Protein AF-A0A7V5H275-F1 (afdb_monomer_lite)

InterPro domains:
  IPR001204 Phosphate transporter [PF01384] (23-90)
  IPR001204 Phosphate transporter [PTHR11101] (33-90)

Radius of gyration: 20.02 Å; chains: 1; bounding box: 43×30×50 Å

pLDDT: mean 93.47, std 4.36, range [66.38, 97.38]

Sequence (97 aa):
IVVLAESMVLFLFASKTLESFLLTLGLPTIPLVPISSSQAIIGAVLGIGLAKGAKGIHYHIVAKIVLGWIFTPVLSGVLSFFALFFMQNVFELQVYF

Secondary structure (DSSP, 8-state):
-HHHHHHHHHHHHH-HHHHHHHHHTTPPPPPP----HHHHHHHHHHHHHHHTTSTT--HHHHHHHHHHHHHHHHHHHHHHHHHHHHHHHHH------

Foldseek 3Di:
DLVVQLVVVCCQQAPPPQQVVCVVVVHDHRHRDDDDSVVSSVVSVCVVCVVVVVPPDPVVVVVVVVVCVVVVVVVVVVVVVVVLVCCCPPVVDDDDD

Organism: Caldithrix abyssi (NCBI:txid187145)

Structure (mmCIF, N/CA/C/O backbone):
data_AF-A0A7V5H275-F1
#
_entry.id   AF-A0A7V5H275-F1
#
loop_
_atom_site.group_PDB
_atom_site.id
_atom_site.type_symbol
_atom_site.label_atom_id
_atom_site.label_alt_id
_atom_site.label_comp_id
_atom_site.label_asym_id
_atom_site.label_entity_id
_atom_site.label_seq_id
_atom_site.pdbx_PDB_ins_code
_atom_site.Cartn_x
_atom_site.Cartn_y
_atom_site.Cartn_z
_atom_site.occupancy
_atom_site.B_iso_or_equiv
_atom_site.auth_seq_id
_atom_site.auth_comp_id
_atom_site.auth_asym_id
_atom_site.auth_atom_id
_atom_site.pdbx_PDB_model_num
ATOM 1 N N . ILE A 1 1 ? -5.833 7.723 18.954 1.00 86.88 1 ILE A N 1
ATOM 2 C CA . ILE A 1 1 ? -6.443 6.431 18.541 1.00 86.88 1 ILE A CA 1
ATOM 3 C C . ILE A 1 1 ? -6.023 6.060 17.121 1.00 86.88 1 ILE A C 1
ATOM 5 O O . ILE A 1 1 ? -5.384 5.036 16.973 1.00 86.88 1 ILE A O 1
ATOM 9 N N . VAL A 1 2 ? -6.286 6.894 16.106 1.00 94.06 2 VAL A N 1
ATOM 10 C CA . VAL A 1 2 ? -5.908 6.599 14.704 1.00 94.06 2 VAL A CA 1
ATOM 11 C C . VAL A 1 2 ? -4.399 6.384 14.527 1.00 94.06 2 VAL A C 1
ATOM 13 O O . VAL A 1 2 ? -4.002 5.334 14.045 1.00 94.06 2 VAL A O 1
ATOM 16 N N . VAL A 1 3 ? -3.567 7.316 15.007 1.00 94.12 3 VAL A N 1
ATOM 17 C CA . VAL A 1 3 ? -2.093 7.204 14.928 1.00 94.12 3 VAL A CA 1
ATOM 18 C C . VAL A 1 3 ? -1.572 5.960 15.652 1.00 94.12 3 VAL A C 1
ATOM 20 O O . VAL A 1 3 ? -0.652 5.303 15.182 1.00 94.12 3 VAL A O 1
ATOM 23 N N . LEU A 1 4 ? -2.187 5.597 16.782 1.00 95.94 4 LEU A N 1
ATOM 24 C CA . LEU A 1 4 ? -1.815 4.394 17.529 1.00 95.94 4 LEU A CA 1
ATOM 25 C C . LEU A 1 4 ? -2.170 3.125 16.744 1.00 95.94 4 LEU A C 1
ATOM 27 O O . LEU A 1 4 ? -1.362 2.207 16.680 1.00 95.94 4 LEU A O 1
ATOM 31 N N . ALA A 1 5 ? -3.357 3.088 16.133 1.00 95.50 5 ALA A N 1
ATOM 32 C CA . ALA A 1 5 ? -3.789 1.970 15.305 1.00 95.50 5 ALA A CA 1
ATOM 33 C C . ALA A 1 5 ? -2.880 1.801 14.078 1.00 95.50 5 ALA A C 1
ATOM 35 O O . ALA A 1 5 ? -2.426 0.693 13.811 1.00 95.50 5 ALA A O 1
ATOM 36 N N . GLU A 1 6 ? -2.552 2.894 13.386 1.00 95.62 6 GLU A N 1
ATOM 37 C CA . GLU A 1 6 ? -1.581 2.889 12.288 1.00 95.62 6 GLU A CA 1
ATOM 38 C C . GLU A 1 6 ? -0.212 2.379 12.758 1.00 95.62 6 GLU A C 1
ATOM 40 O O . GLU A 1 6 ? 0.306 1.415 12.202 1.00 95.62 6 GLU A O 1
ATOM 45 N N . SER A 1 7 ? 0.345 2.974 13.817 1.00 95.38 7 SER A N 1
ATOM 46 C CA . SER A 1 7 ? 1.664 2.603 14.348 1.00 95.38 7 SER A CA 1
ATOM 47 C C . SER A 1 7 ? 1.727 1.130 14.744 1.00 95.38 7 SER A C 1
ATOM 49 O O . SER A 1 7 ? 2.735 0.475 14.509 1.00 95.38 7 SER A O 1
ATOM 51 N N . MET A 1 8 ? 0.646 0.588 15.312 1.00 95.12 8 MET A N 1
ATOM 52 C CA . MET A 1 8 ? 0.553 -0.825 15.675 1.00 95.12 8 MET A CA 1
ATOM 53 C C . MET A 1 8 ? 0.545 -1.730 14.439 1.00 95.12 8 MET A C 1
ATOM 55 O O . MET A 1 8 ? 1.261 -2.726 14.417 1.00 95.12 8 MET A O 1
ATOM 59 N N . VAL A 1 9 ? -0.218 -1.382 13.399 1.00 94.69 9 VAL A N 1
ATOM 60 C CA . VAL A 1 9 ? -0.237 -2.141 12.137 1.00 94.69 9 VAL A CA 1
ATOM 61 C C . VAL A 1 9 ? 1.142 -2.120 11.480 1.00 94.69 9 VAL A C 1
ATOM 63 O O . VAL A 1 9 ? 1.667 -3.171 11.123 1.00 94.69 9 VAL A O 1
ATOM 66 N N . LEU A 1 10 ? 1.761 -0.944 11.369 1.00 93.19 10 LEU A N 1
ATOM 67 C CA . LEU A 1 10 ? 3.098 -0.818 10.791 1.00 93.19 10 LEU A CA 1
ATOM 68 C C . LEU A 1 10 ? 4.136 -1.583 11.611 1.00 93.19 10 LEU A C 1
ATOM 70 O O . LEU A 1 10 ? 4.960 -2.295 11.047 1.00 93.19 10 LEU A O 1
ATOM 74 N N . PHE A 1 11 ? 4.073 -1.497 12.939 1.00 94.31 11 PHE A N 1
ATOM 75 C CA . PHE A 1 11 ? 4.966 -2.249 13.811 1.00 94.31 11 PHE A CA 1
ATOM 76 C C . PHE A 1 11 ? 4.825 -3.760 13.603 1.00 94.31 11 PHE A C 1
ATOM 78 O O . PHE A 1 11 ? 5.831 -4.438 13.437 1.00 94.31 11 PHE A O 1
ATOM 85 N N . LEU A 1 12 ? 3.604 -4.297 13.561 1.00 94.31 12 LEU A N 1
ATOM 86 C CA . LEU A 1 12 ? 3.391 -5.740 13.420 1.00 94.31 12 LEU A CA 1
ATOM 87 C C . LEU A 1 12 ? 3.904 -6.290 12.083 1.00 94.31 12 LEU A C 1
ATOM 89 O O . LEU A 1 12 ? 4.523 -7.348 12.070 1.00 94.31 12 LEU A O 1
ATOM 93 N N . PHE A 1 13 ? 3.668 -5.579 10.978 1.00 94.00 13 PHE A N 1
ATOM 94 C CA . PHE A 1 13 ? 3.944 -6.087 9.628 1.00 94.00 13 PHE A CA 1
ATOM 95 C C . PHE A 1 13 ? 5.249 -5.582 9.002 1.00 94.00 13 PHE A C 1
ATOM 97 O O . PHE A 1 13 ? 5.660 -6.104 7.971 1.00 94.00 13 PHE A O 1
ATOM 104 N N . ALA A 1 14 ? 5.915 -4.585 9.589 1.00 92.62 14 ALA A N 1
ATOM 105 C CA . ALA A 1 14 ? 7.181 -4.058 9.070 1.00 92.62 14 ALA A CA 1
ATOM 106 C C . ALA A 1 14 ? 8.369 -4.224 10.039 1.00 92.62 14 ALA A C 1
ATOM 108 O O . ALA A 1 14 ? 9.510 -3.956 9.655 1.00 92.62 14 ALA A O 1
ATOM 109 N N . SER A 1 15 ? 8.148 -4.660 11.287 1.00 94.81 15 SER A N 1
ATOM 110 C CA . SER A 1 15 ? 9.222 -4.791 12.283 1.00 94.81 15 SER A CA 1
ATOM 111 C C . SER A 1 15 ? 10.019 -6.088 12.132 1.00 94.81 15 SER A C 1
ATOM 113 O O . SER A 1 15 ? 9.602 -7.157 12.576 1.00 94.81 15 SER A O 1
ATOM 115 N N . LYS A 1 16 ? 11.247 -5.964 11.613 1.00 92.88 16 LYS A N 1
ATOM 116 C CA . LYS A 1 16 ? 12.254 -7.046 11.585 1.00 92.88 16 LYS A CA 1
ATOM 117 C C . LYS A 1 16 ? 12.649 -7.531 12.981 1.00 92.88 16 LYS A C 1
ATOM 119 O O . LYS A 1 16 ? 12.967 -8.700 13.176 1.00 92.88 16 LYS A O 1
ATOM 124 N N . THR A 1 17 ? 12.642 -6.631 13.963 1.00 93.50 17 THR A N 1
ATOM 125 C CA . THR A 1 17 ? 12.999 -6.967 15.347 1.00 93.50 17 THR A CA 1
ATOM 126 C C . THR A 1 17 ? 11.980 -7.922 15.958 1.00 93.50 17 THR A C 1
ATOM 128 O O . THR A 1 17 ? 12.365 -8.890 16.609 1.00 93.50 17 THR A O 1
ATOM 131 N N . LEU A 1 18 ? 10.687 -7.673 15.725 1.00 93.38 18 LEU A N 1
ATOM 132 C CA . LEU A 1 18 ? 9.618 -8.538 16.221 1.00 93.38 18 LEU A CA 1
ATOM 133 C C . LEU A 1 18 ? 9.669 -9.919 15.557 1.00 93.38 18 LEU A C 1
ATOM 135 O O . LEU A 1 18 ? 9.561 -10.930 16.244 1.00 93.38 18 LEU A O 1
ATOM 139 N N . GLU A 1 19 ? 9.885 -9.961 14.242 1.00 94.25 19 GLU A N 1
ATOM 140 C CA . GLU A 1 19 ? 10.064 -11.209 13.497 1.00 94.25 19 GLU A CA 1
ATOM 141 C C . GLU A 1 19 ? 11.230 -12.041 14.048 1.00 94.25 19 GLU A C 1
ATOM 143 O O . GLU A 1 19 ? 11.040 -13.200 14.409 1.00 94.25 19 GLU A O 1
ATOM 148 N N . SER A 1 20 ? 12.415 -11.441 14.189 1.00 93.50 20 SER A N 1
ATOM 149 C CA . SER A 1 20 ? 13.607 -12.123 14.712 1.00 93.50 20 SER A CA 1
ATOM 150 C C . SER A 1 20 ? 13.406 -12.656 16.138 1.00 93.50 20 SER A C 1
ATOM 152 O O . SER A 1 20 ? 13.834 -13.765 16.475 1.00 93.50 20 SER A O 1
ATOM 154 N N . PHE A 1 21 ? 12.690 -11.904 16.977 1.00 95.12 21 PHE A N 1
ATOM 155 C CA . PHE A 1 21 ? 12.333 -12.339 18.325 1.00 95.12 21 PHE A CA 1
ATOM 156 C C . PHE A 1 21 ? 11.407 -13.566 18.316 1.00 95.12 21 PHE A C 1
ATOM 158 O O . PHE A 1 21 ? 11.671 -14.534 19.028 1.00 95.12 21 PHE A O 1
ATOM 165 N N . LEU A 1 22 ? 10.360 -13.563 17.481 1.00 95.56 22 LEU A N 1
ATOM 166 C CA . LEU A 1 22 ? 9.448 -14.705 17.340 1.00 95.56 22 LEU A CA 1
ATOM 167 C C . LEU A 1 22 ? 10.167 -15.951 16.804 1.00 95.56 22 LEU A C 1
ATOM 169 O O . LEU A 1 22 ? 9.957 -17.040 17.339 1.00 95.56 22 LEU A O 1
ATOM 173 N N . LEU A 1 23 ? 11.069 -15.783 15.828 1.00 94.56 23 LEU A N 1
ATOM 174 C CA . LEU A 1 23 ? 11.917 -16.870 15.317 1.00 94.56 23 LEU A CA 1
ATOM 175 C C . LEU A 1 23 ? 12.782 -17.482 16.418 1.00 94.56 23 LEU A C 1
ATOM 177 O O . LEU A 1 23 ? 12.881 -18.702 16.518 1.00 94.56 23 LEU A O 1
ATOM 181 N N . THR A 1 24 ? 13.373 -16.643 17.270 1.00 95.81 24 THR A N 1
ATOM 182 C CA . THR A 1 24 ? 14.228 -17.095 18.379 1.00 95.81 24 THR A CA 1
ATOM 183 C C . THR A 1 24 ? 13.446 -17.920 19.405 1.00 95.81 24 THR A C 1
ATOM 185 O O . THR A 1 24 ? 13.991 -18.846 19.999 1.00 95.81 24 THR A O 1
ATOM 188 N N . LEU A 1 25 ? 12.159 -17.620 19.594 1.00 96.44 25 LEU A N 1
ATOM 189 C CA . LEU A 1 25 ? 11.263 -18.373 20.475 1.00 96.44 25 LEU A CA 1
ATOM 190 C C . LEU A 1 25 ? 10.665 -19.636 19.826 1.00 96.44 25 LEU A C 1
ATOM 192 O O . LEU A 1 25 ? 9.935 -20.364 20.494 1.00 96.44 25 LEU A O 1
ATOM 196 N N . GLY A 1 26 ? 10.936 -19.897 18.541 1.00 95.50 26 GLY A N 1
ATOM 197 C CA . GLY A 1 26 ? 10.327 -21.004 17.794 1.00 95.50 26 GLY A CA 1
ATOM 198 C C . GLY A 1 26 ? 8.835 -20.808 17.492 1.00 95.50 26 GLY A C 1
ATOM 199 O O . GLY A 1 26 ? 8.126 -21.783 17.248 1.00 95.50 26 GLY A O 1
ATOM 200 N N . LEU A 1 27 ? 8.344 -19.564 17.533 1.00 96.50 27 LEU A N 1
ATOM 201 C CA . LEU A 1 27 ? 6.952 -19.208 17.250 1.00 96.50 27 LEU A CA 1
ATOM 202 C C . LEU A 1 27 ? 6.755 -18.849 15.765 1.00 96.50 27 LEU A C 1
ATOM 204 O O . LEU A 1 27 ? 7.700 -18.405 15.109 1.00 96.50 27 LEU A O 1
ATOM 208 N N . PRO A 1 28 ? 5.530 -18.993 15.219 1.00 93.62 28 PRO A N 1
ATOM 209 C CA . PRO A 1 28 ? 5.231 -18.539 13.865 1.00 93.62 28 PRO A CA 1
ATOM 210 C C . PRO A 1 28 ? 5.426 -17.022 13.743 1.00 93.62 28 PRO A C 1
ATOM 212 O O . PRO A 1 28 ? 4.931 -16.250 14.568 1.00 93.62 28 PRO A O 1
ATOM 215 N N . THR A 1 29 ? 6.144 -16.594 12.703 1.00 92.38 29 THR A N 1
ATOM 216 C CA . THR A 1 29 ? 6.408 -15.178 12.439 1.00 92.38 29 THR A CA 1
ATOM 217 C C . THR A 1 29 ? 5.243 -14.485 11.759 1.00 92.38 29 THR A C 1
ATOM 219 O O . THR A 1 29 ? 4.446 -15.086 11.037 1.00 92.38 29 THR A O 1
ATOM 222 N N . ILE A 1 30 ? 5.174 -13.173 11.971 1.00 92.44 30 ILE A N 1
ATOM 223 C CA . ILE A 1 30 ? 4.302 -12.297 11.198 1.00 92.44 30 ILE A CA 1
ATOM 224 C C . ILE A 1 30 ? 5.028 -11.978 9.884 1.00 92.44 30 ILE A C 1
ATOM 226 O O . ILE A 1 30 ? 6.198 -11.596 9.933 1.00 92.44 30 ILE A O 1
ATOM 230 N N . PRO A 1 31 ? 4.379 -12.137 8.718 1.00 89.44 31 PRO A N 1
ATOM 231 C CA . PRO A 1 31 ? 5.017 -11.870 7.439 1.00 89.44 31 PRO A CA 1
ATOM 232 C C . PRO A 1 31 ? 5.362 -10.387 7.306 1.00 89.44 31 PRO A C 1
ATOM 234 O O . PRO A 1 31 ? 4.510 -9.521 7.523 1.00 89.44 31 PRO A O 1
ATOM 237 N N . LEU A 1 32 ? 6.598 -10.107 6.891 1.00 92.06 32 LEU A N 1
ATOM 238 C CA . LEU A 1 32 ? 7.012 -8.749 6.573 1.00 92.06 32 LEU A CA 1
ATOM 239 C C . LEU A 1 32 ? 6.463 -8.344 5.215 1.00 92.06 32 LEU A C 1
ATOM 241 O O . LEU A 1 32 ? 6.819 -8.920 4.187 1.00 92.06 32 LEU A O 1
ATOM 245 N N . VAL A 1 33 ? 5.609 -7.327 5.214 1.00 92.75 33 VAL A N 1
ATOM 246 C CA . VAL A 1 33 ? 4.988 -6.799 4.001 1.00 92.75 33 VAL A CA 1
ATOM 247 C C . VAL A 1 33 ? 5.065 -5.273 3.994 1.00 92.75 33 VAL A C 1
ATOM 249 O O . VAL A 1 33 ? 4.879 -4.637 5.033 1.00 92.75 33 VAL A O 1
ATOM 252 N N . PRO A 1 34 ? 5.344 -4.647 2.838 1.00 90.75 34 PRO A N 1
ATOM 253 C CA . PRO A 1 34 ? 5.324 -3.196 2.733 1.00 90.75 34 PRO A CA 1
ATOM 254 C C . PRO A 1 34 ? 3.881 -2.700 2.889 1.00 90.75 34 PRO A C 1
ATOM 256 O O . PRO A 1 34 ? 3.033 -2.938 2.031 1.00 90.75 34 PRO A O 1
ATOM 259 N N . ILE A 1 35 ? 3.602 -2.009 3.994 1.00 92.50 35 ILE A N 1
ATOM 260 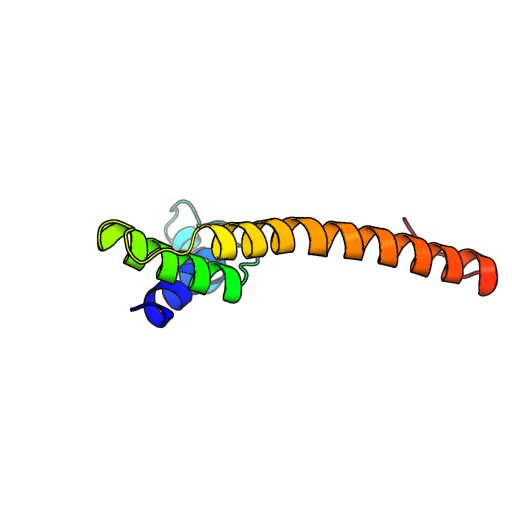C CA . ILE A 1 35 ? 2.281 -1.446 4.289 1.00 92.50 35 ILE A CA 1
ATOM 261 C C . ILE A 1 35 ? 2.264 0.053 3.987 1.00 92.50 35 ILE A C 1
ATOM 263 O O . ILE A 1 35 ? 3.171 0.794 4.361 1.00 92.50 35 ILE A O 1
ATOM 267 N N . SER A 1 36 ? 1.191 0.521 3.350 1.00 93.44 36 SER A N 1
ATOM 268 C CA . SER A 1 36 ? 0.940 1.948 3.155 1.00 93.44 36 SER A CA 1
ATOM 269 C C . SER A 1 36 ? 0.367 2.590 4.426 1.00 93.44 36 SER A C 1
ATOM 271 O O . SER A 1 36 ? -0.755 2.273 4.831 1.00 93.44 36 SER A O 1
ATOM 273 N N . SER A 1 37 ? 1.088 3.558 5.008 1.00 93.00 37 SER A N 1
ATOM 274 C CA . SER A 1 37 ? 0.610 4.378 6.139 1.00 93.00 37 SER A CA 1
ATOM 275 C C . SER A 1 37 ? -0.745 5.027 5.860 1.00 93.00 37 SER A C 1
ATOM 277 O O . SER A 1 37 ? -1.658 4.956 6.681 1.00 93.00 37 SER A O 1
ATOM 279 N N . SER A 1 38 ? -0.928 5.599 4.666 1.00 94.62 38 SER A N 1
ATOM 280 C CA . SER A 1 38 ? -2.183 6.255 4.287 1.00 94.62 38 SER A CA 1
ATOM 281 C C . SER A 1 38 ? -3.368 5.289 4.317 1.00 94.62 38 SER A C 1
ATOM 283 O O . SER A 1 38 ? -4.437 5.641 4.814 1.00 94.62 38 SER A O 1
ATOM 285 N N . GLN A 1 39 ? -3.188 4.056 3.830 1.00 94.31 39 GLN A N 1
ATOM 286 C CA . GLN A 1 39 ? -4.244 3.040 3.859 1.00 94.31 39 GLN A CA 1
ATOM 287 C C . GLN A 1 39 ? -4.562 2.594 5.290 1.00 94.31 39 GLN A C 1
ATOM 289 O O . GLN A 1 39 ? -5.737 2.465 5.635 1.00 94.31 39 GLN A O 1
ATOM 294 N N . ALA A 1 40 ? -3.543 2.427 6.138 1.00 95.00 40 ALA A N 1
ATOM 295 C CA . ALA A 1 40 ? -3.725 2.077 7.545 1.00 95.00 40 ALA A CA 1
ATOM 296 C C . ALA 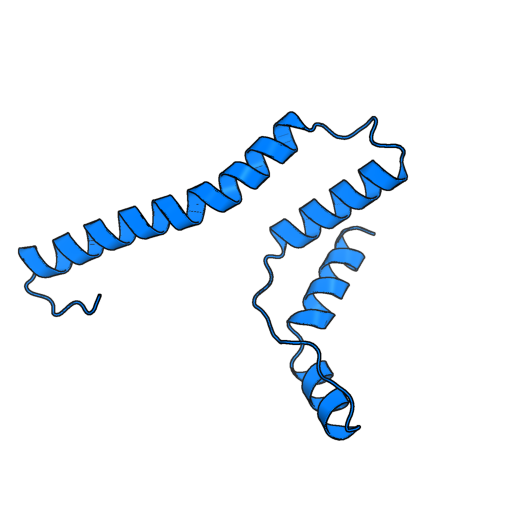A 1 40 ? -4.497 3.167 8.317 1.00 95.00 40 ALA A C 1
ATOM 298 O O . ALA A 1 40 ? -5.432 2.855 9.059 1.00 95.00 40 ALA A O 1
ATOM 299 N N . ILE A 1 41 ? -4.184 4.447 8.084 1.00 96.12 41 ILE A N 1
ATOM 300 C CA . ILE A 1 41 ? -4.912 5.589 8.660 1.00 96.12 41 ILE A CA 1
ATOM 301 C C . ILE A 1 41 ? -6.375 5.591 8.199 1.00 96.12 41 ILE A C 1
ATOM 303 O O . ILE A 1 41 ? -7.281 5.698 9.028 1.00 96.12 41 ILE A O 1
ATOM 307 N N . ILE A 1 42 ? -6.623 5.450 6.892 1.00 95.94 42 ILE A N 1
ATOM 308 C CA . ILE A 1 42 ? -7.982 5.432 6.329 1.00 95.94 42 ILE A CA 1
ATOM 309 C C . ILE A 1 42 ? -8.785 4.262 6.912 1.00 95.94 42 ILE A C 1
ATOM 311 O O . ILE A 1 42 ? -9.922 4.458 7.341 1.00 95.94 42 ILE A O 1
ATOM 315 N N . GLY A 1 43 ? -8.186 3.072 7.012 1.00 95.06 43 GLY A N 1
ATOM 316 C CA . GLY A 1 43 ? -8.800 1.907 7.651 1.00 95.06 43 GLY A CA 1
ATOM 317 C C . GLY A 1 43 ? -9.163 2.155 9.118 1.00 95.06 43 GLY A C 1
ATOM 318 O O . GLY A 1 43 ? -10.281 1.855 9.535 1.00 95.06 43 GLY A O 1
ATOM 319 N N . ALA A 1 44 ? -8.271 2.780 9.892 1.00 95.81 44 ALA A N 1
ATOM 320 C CA . ALA A 1 44 ? -8.534 3.129 11.287 1.00 95.81 44 ALA A CA 1
ATOM 321 C C . ALA A 1 44 ? -9.681 4.149 11.435 1.00 95.81 44 ALA A C 1
ATOM 323 O O . ALA A 1 44 ? -10.537 3.994 12.309 1.00 95.81 44 ALA A O 1
ATOM 324 N N . VAL A 1 45 ? -9.747 5.166 10.568 1.00 94.88 45 VAL A N 1
ATOM 325 C CA . VAL A 1 45 ? -10.851 6.145 10.551 1.00 94.88 45 VAL A CA 1
ATOM 326 C C . VAL A 1 45 ? -12.181 5.473 10.198 1.00 94.88 45 VAL A C 1
ATOM 328 O O . VAL A 1 45 ? -13.189 5.726 10.864 1.00 94.88 45 VAL A O 1
ATOM 331 N N . LEU A 1 46 ? -12.190 4.578 9.205 1.00 95.81 46 LEU A N 1
ATOM 332 C CA . LEU A 1 46 ? -13.381 3.810 8.836 1.00 95.81 46 LEU A CA 1
ATOM 333 C C . LEU A 1 46 ? -13.841 2.891 9.969 1.00 95.81 46 LEU A C 1
ATOM 335 O O . LEU A 1 46 ? -15.031 2.870 10.272 1.00 95.81 46 LEU A O 1
ATOM 339 N N . GLY A 1 47 ? -12.918 2.205 10.647 1.00 94.75 47 GLY A N 1
ATOM 340 C CA . GLY A 1 47 ? -13.224 1.372 11.811 1.00 94.75 47 GLY A CA 1
ATOM 341 C C . GLY A 1 47 ? -13.911 2.155 12.934 1.00 94.75 47 GLY A C 1
ATOM 342 O O . GLY A 1 47 ? -14.922 1.705 13.472 1.00 94.75 47 GLY A O 1
ATOM 343 N N . ILE A 1 48 ? -13.439 3.373 13.232 1.00 94.25 48 ILE A N 1
ATOM 344 C CA . ILE A 1 48 ? -14.097 4.273 14.196 1.00 94.25 48 ILE A CA 1
ATOM 345 C C . ILE A 1 48 ? -15.501 4.663 13.715 1.00 94.25 48 ILE A C 1
ATOM 347 O O . ILE A 1 48 ? -16.442 4.681 14.509 1.00 94.25 48 ILE A O 1
ATOM 351 N N . GLY A 1 49 ? -15.656 4.978 12.427 1.00 93.94 49 GLY A N 1
ATOM 352 C CA . GLY A 1 49 ? -16.954 5.298 11.834 1.00 93.94 49 GLY A CA 1
ATOM 353 C C . GLY A 1 49 ? -17.953 4.146 11.963 1.00 93.94 49 GLY A C 1
ATOM 354 O O . GLY A 1 49 ? -19.103 4.370 12.340 1.00 93.94 49 GLY A O 1
ATOM 355 N N . LEU A 1 50 ? -17.505 2.913 11.715 1.00 95.25 50 LEU A N 1
ATOM 356 C CA . LEU A 1 50 ? -18.320 1.705 11.831 1.00 95.25 50 LEU A CA 1
ATOM 357 C C . LEU A 1 50 ? -18.709 1.439 13.288 1.00 95.25 50 LEU A C 1
ATOM 359 O O . LEU A 1 50 ? -19.885 1.220 13.570 1.00 95.25 50 LEU A O 1
ATOM 363 N N . ALA A 1 51 ? -17.763 1.567 14.224 1.00 94.94 51 ALA A N 1
ATOM 364 C CA . ALA A 1 51 ? -18.022 1.426 15.659 1.00 94.94 51 ALA A CA 1
ATOM 365 C C . ALA A 1 51 ? -19.051 2.445 16.187 1.00 94.94 51 ALA A C 1
ATOM 367 O O . ALA A 1 51 ? -19.769 2.167 17.143 1.00 94.94 51 ALA A O 1
ATOM 368 N N . LYS A 1 52 ? -19.169 3.614 15.544 1.00 93.62 52 LYS A N 1
ATOM 369 C CA . LYS A 1 52 ? -20.172 4.649 15.852 1.00 93.62 52 LYS A CA 1
ATOM 370 C C . LYS A 1 52 ? -21.497 4.4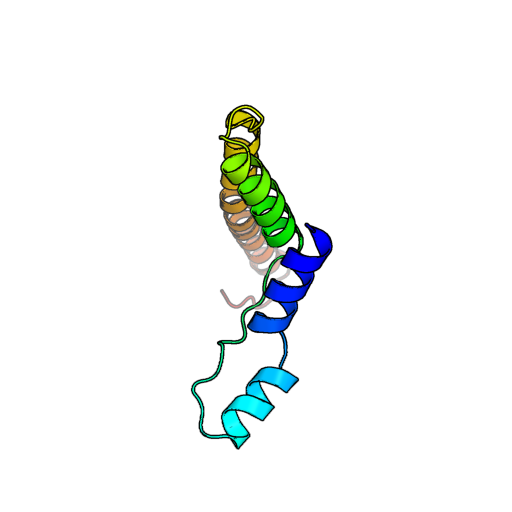76 15.090 1.00 93.62 52 LYS A C 1
ATOM 372 O O . LYS A 1 52 ? -22.282 5.419 14.994 1.00 93.62 52 LYS A O 1
ATOM 377 N N . GLY A 1 53 ? -21.757 3.292 14.535 1.00 92.31 53 GLY A N 1
ATOM 378 C CA . GLY A 1 53 ? -23.001 2.978 13.829 1.00 92.31 53 GLY A CA 1
ATOM 379 C C . GLY A 1 53 ? -23.043 3.465 12.380 1.00 92.31 53 GLY A C 1
ATOM 380 O O . GLY A 1 53 ? -24.128 3.639 11.835 1.00 92.31 53 GLY A O 1
ATOM 381 N N . ALA A 1 54 ? -21.883 3.722 11.766 1.00 91.06 54 ALA A N 1
ATOM 382 C CA . ALA A 1 54 ? -21.688 4.010 10.341 1.00 91.06 54 ALA A CA 1
ATOM 383 C C . ALA A 1 54 ? -22.386 5.261 9.759 1.00 91.06 54 ALA A C 1
ATOM 385 O O . ALA A 1 54 ? -22.101 5.648 8.628 1.00 91.06 54 ALA A O 1
ATOM 386 N N . LYS A 1 55 ? -23.228 5.962 10.531 1.00 87.50 55 LYS A N 1
ATOM 387 C CA . LYS A 1 55 ? -23.987 7.148 10.084 1.00 87.50 55 LYS A CA 1
ATOM 388 C C . LYS A 1 55 ? -23.110 8.314 9.612 1.00 87.50 55 LYS A C 1
ATOM 390 O O . LYS A 1 55 ? -23.566 9.132 8.825 1.00 87.50 55 LYS A O 1
ATOM 395 N N . GLY A 1 56 ? -21.871 8.402 10.099 1.00 85.19 56 GLY A N 1
ATOM 396 C CA . GLY A 1 56 ? -20.911 9.446 9.721 1.00 85.19 56 GLY A CA 1
ATOM 397 C C . GLY A 1 56 ? -19.995 9.083 8.548 1.00 85.19 56 GLY A C 1
ATOM 398 O O . GLY A 1 56 ? -19.076 9.842 8.251 1.00 85.19 56 GLY A O 1
ATOM 399 N N . ILE A 1 57 ? -20.175 7.918 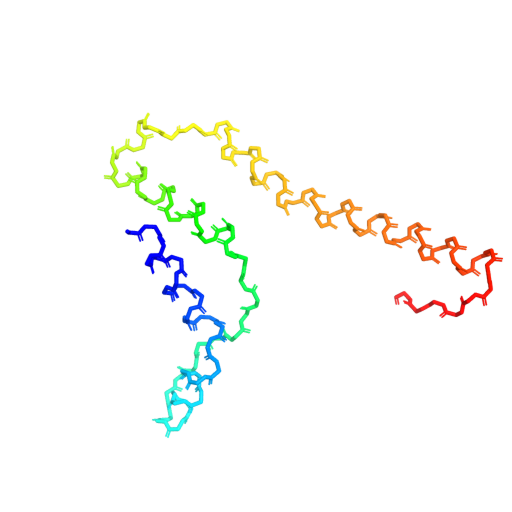7.915 1.00 94.50 57 ILE A N 1
ATOM 400 C CA . ILE A 1 57 ? -19.303 7.471 6.824 1.00 94.50 57 ILE A CA 1
ATOM 401 C C . ILE A 1 57 ? -19.844 7.967 5.483 1.00 94.50 57 ILE A C 1
ATOM 403 O O . ILE A 1 57 ? -20.926 7.591 5.037 1.00 94.50 57 ILE A O 1
ATOM 407 N N . HIS A 1 58 ? -19.032 8.756 4.782 1.00 94.50 58 HIS A N 1
ATOM 408 C CA . HIS A 1 58 ? -19.309 9.164 3.408 1.00 94.50 58 HIS A CA 1
ATOM 409 C C . HIS A 1 58 ? -18.851 8.087 2.418 1.00 94.50 58 HIS A C 1
ATOM 411 O O . HIS A 1 58 ? -17.769 8.180 1.838 1.00 94.50 58 HIS A O 1
ATOM 417 N N . TYR A 1 59 ? -19.685 7.071 2.191 1.00 93.94 59 TYR A N 1
ATOM 418 C CA . TYR A 1 59 ? -19.360 5.925 1.328 1.00 93.94 59 TYR A CA 1
ATOM 419 C C . TYR A 1 59 ? -18.912 6.302 -0.089 1.00 93.94 59 TYR A C 1
ATOM 421 O O . TYR A 1 59 ? -18.032 5.650 -0.641 1.00 93.94 59 TYR A O 1
ATOM 429 N N . HIS A 1 60 ? -19.441 7.391 -0.654 1.00 96.00 60 HIS A N 1
ATOM 430 C CA . HIS A 1 60 ? -18.998 7.908 -1.956 1.00 96.00 60 HIS A CA 1
ATOM 431 C C . HIS A 1 60 ? -17.515 8.297 -1.969 1.00 96.00 60 HIS A C 1
ATOM 433 O O . HIS A 1 60 ? -16.795 8.024 -2.926 1.00 96.00 60 HIS A O 1
ATOM 439 N N . ILE A 1 61 ? -17.035 8.921 -0.891 1.00 95.31 61 ILE A N 1
ATOM 440 C CA . ILE A 1 61 ? -15.627 9.309 -0.751 1.00 95.31 61 ILE A CA 1
ATOM 441 C C . ILE A 1 61 ? -14.764 8.057 -0.591 1.00 95.31 61 ILE A C 1
ATOM 443 O O . ILE A 1 61 ? -13.737 7.932 -1.251 1.00 95.31 61 ILE A O 1
ATOM 447 N N . VAL A 1 62 ? -15.212 7.102 0.227 1.00 95.69 62 VAL A N 1
ATOM 448 C CA . VAL A 1 62 ? -14.515 5.823 0.422 1.00 95.69 62 VAL A CA 1
ATOM 449 C C . VAL A 1 62 ? -14.382 5.065 -0.896 1.00 95.69 62 VAL A C 1
ATOM 451 O O . VAL A 1 62 ? -13.291 4.613 -1.231 1.00 95.69 62 VAL A O 1
ATOM 454 N N . ALA A 1 63 ? -15.454 4.990 -1.686 1.00 95.75 63 ALA A N 1
ATOM 455 C CA . ALA A 1 63 ? -15.429 4.358 -2.999 1.00 95.75 63 ALA A CA 1
ATOM 456 C C . ALA A 1 63 ? -14.409 5.028 -3.931 1.00 95.75 63 ALA A C 1
ATOM 458 O O . ALA A 1 63 ? -13.611 4.337 -4.555 1.00 95.75 63 ALA A O 1
ATOM 459 N N . LYS A 1 64 ? -14.360 6.367 -3.975 1.00 96.69 64 LYS A N 1
ATOM 460 C CA . LYS A 1 64 ? -13.347 7.098 -4.757 1.00 96.69 64 LYS A CA 1
ATOM 461 C C . LYS A 1 64 ? -11.917 6.778 -4.322 1.00 96.69 64 LYS A C 1
ATOM 463 O O . LYS A 1 64 ? -11.054 6.616 -5.179 1.00 96.69 64 LYS A O 1
ATOM 468 N N . ILE A 1 65 ? -11.669 6.672 -3.017 1.00 96.06 65 ILE A N 1
ATOM 469 C CA . ILE A 1 65 ? -10.355 6.307 -2.472 1.00 96.06 65 ILE A CA 1
ATOM 470 C C . ILE A 1 65 ? -9.956 4.899 -2.931 1.00 96.06 65 ILE A C 1
ATOM 472 O O . ILE A 1 65 ? -8.865 4.718 -3.466 1.00 96.06 65 ILE A O 1
ATOM 476 N N . VAL A 1 66 ? -10.849 3.919 -2.767 1.00 94.94 66 VAL A N 1
ATOM 477 C CA . VAL A 1 66 ? -10.593 2.521 -3.149 1.00 94.94 66 VAL A CA 1
ATOM 478 C C . VAL A 1 66 ? -10.372 2.393 -4.656 1.00 94.94 66 VAL A C 1
ATOM 480 O O . VAL A 1 66 ? -9.432 1.728 -5.082 1.00 94.94 66 VAL A O 1
ATOM 483 N N . LEU A 1 67 ? -11.179 3.081 -5.469 1.00 96.69 67 LEU A N 1
ATOM 484 C CA . LEU A 1 67 ? -10.956 3.158 -6.912 1.00 96.69 67 LEU A CA 1
ATOM 485 C C . LEU A 1 67 ? -9.575 3.751 -7.216 1.00 96.69 67 LEU A C 1
ATOM 487 O O . LEU A 1 67 ? -8.843 3.195 -8.029 1.00 96.69 67 LEU A O 1
ATOM 491 N N . GLY A 1 68 ? -9.174 4.816 -6.518 1.00 95.81 68 GLY A N 1
ATOM 492 C CA . GLY A 1 68 ? -7.838 5.399 -6.636 1.00 95.81 68 GLY A CA 1
ATOM 493 C C . GLY A 1 68 ? -6.714 4.394 -6.369 1.00 95.81 68 GLY A C 1
ATOM 494 O O . GLY A 1 68 ? -5.732 4.372 -7.109 1.00 95.81 68 GLY A O 1
ATOM 495 N N . TRP A 1 69 ? -6.863 3.516 -5.373 1.00 94.75 69 TRP A N 1
ATOM 496 C CA . TRP A 1 69 ? -5.869 2.477 -5.066 1.00 94.75 69 TRP A CA 1
ATOM 497 C C . TRP A 1 69 ? -5.708 1.437 -6.175 1.00 94.75 69 TRP A C 1
ATOM 499 O O . TRP A 1 69 ? -4.624 0.883 -6.315 1.00 94.75 69 TRP A O 1
ATOM 509 N N . ILE A 1 70 ? -6.751 1.194 -6.969 1.00 95.19 70 ILE A N 1
ATOM 510 C CA . ILE A 1 70 ? -6.705 0.273 -8.112 1.00 95.19 70 ILE A CA 1
ATOM 511 C C . ILE A 1 70 ? -6.183 0.996 -9.357 1.00 95.19 70 ILE A C 1
ATOM 513 O O . ILE A 1 70 ? -5.306 0.491 -10.052 1.00 95.19 70 ILE A O 1
ATOM 517 N N . PHE A 1 71 ? -6.684 2.201 -9.634 1.00 96.62 71 PHE A N 1
ATOM 518 C CA . PHE A 1 71 ? -6.301 2.951 -10.830 1.00 96.62 71 PHE A CA 1
ATOM 519 C C . PHE A 1 71 ? -4.844 3.413 -10.802 1.00 96.62 71 PHE A C 1
ATOM 521 O O . PHE A 1 71 ? -4.199 3.415 -11.845 1.00 96.62 71 PHE A O 1
ATOM 528 N N . THR A 1 72 ? -4.304 3.770 -9.634 1.00 95.06 72 THR A N 1
ATOM 529 C CA . THR A 1 72 ? -2.922 4.263 -9.514 1.00 95.06 72 THR A CA 1
ATOM 530 C C . THR A 1 72 ? -1.880 3.257 -10.031 1.00 95.06 72 THR A C 1
ATOM 532 O O . THR A 1 72 ? -1.121 3.631 -10.924 1.00 95.06 72 THR A O 1
ATOM 535 N N . PRO A 1 73 ? -1.820 1.994 -9.558 1.00 95.31 73 PRO A N 1
ATOM 536 C CA . PRO A 1 73 ? -0.852 1.023 -10.069 1.00 95.31 73 PRO A CA 1
ATOM 537 C C . PRO A 1 73 ? -1.101 0.651 -11.534 1.00 95.31 73 PRO A C 1
ATOM 539 O O . PRO A 1 73 ? -0.141 0.454 -12.271 1.00 95.31 73 PRO A O 1
ATOM 542 N N . VAL A 1 74 ? -2.359 0.610 -11.985 1.00 97.12 74 VAL A N 1
ATOM 543 C CA . VAL A 1 74 ? -2.687 0.326 -13.393 1.00 97.12 74 VAL A CA 1
ATOM 544 C C . VAL A 1 74 ? -2.142 1.421 -14.306 1.00 97.12 74 VAL A C 1
ATOM 546 O O . VAL A 1 74 ? -1.417 1.132 -15.254 1.00 97.12 74 VAL A O 1
ATOM 549 N N . LEU A 1 75 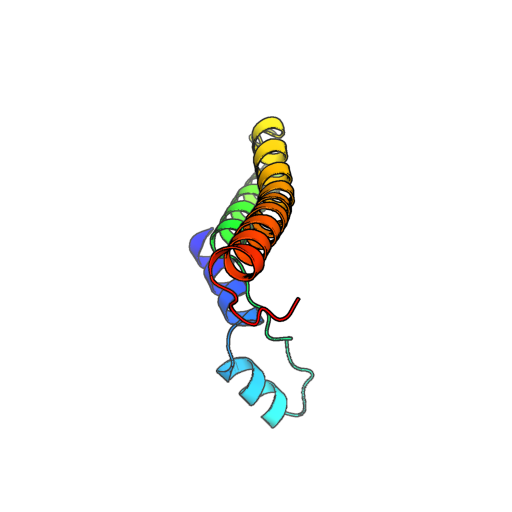? -2.441 2.686 -14.002 1.00 97.38 75 LEU A N 1
ATOM 550 C CA . LEU A 1 75 ? -1.940 3.822 -14.772 1.00 97.38 75 LEU A CA 1
ATOM 551 C C . LEU A 1 75 ? -0.418 3.926 -14.685 1.00 97.38 75 LEU A C 1
ATOM 553 O O . LEU A 1 75 ? 0.226 4.172 -15.699 1.00 97.38 75 LEU A O 1
ATOM 557 N N . SER A 1 76 ? 0.158 3.679 -13.505 1.00 96.94 76 SER A N 1
ATOM 558 C CA . SER A 1 76 ? 1.607 3.604 -13.326 1.00 96.94 76 SER A CA 1
ATOM 559 C C . SER A 1 76 ? 2.223 2.541 -14.236 1.00 96.94 76 SER A C 1
ATOM 561 O O . SER A 1 76 ? 3.184 2.839 -14.930 1.00 96.94 76 SER A O 1
ATOM 563 N N . GLY A 1 77 ? 1.657 1.333 -14.293 1.00 96.31 77 GLY A N 1
ATOM 564 C CA . GLY A 1 77 ? 2.143 0.257 -15.159 1.00 96.31 77 GLY A CA 1
ATOM 565 C C . GLY A 1 77 ? 2.054 0.604 -16.645 1.00 96.31 77 GLY A C 1
ATOM 566 O O . GLY A 1 77 ? 3.016 0.403 -17.381 1.00 96.31 77 GLY A O 1
ATOM 567 N N . VAL A 1 78 ? 0.937 1.194 -17.081 1.00 97.19 78 VAL A N 1
ATOM 568 C CA . VAL A 1 78 ? 0.755 1.639 -18.473 1.00 97.19 78 VAL A CA 1
ATOM 569 C C . VAL A 1 78 ? 1.768 2.727 -18.839 1.00 97.19 78 VAL A C 1
ATOM 571 O O . VAL A 1 78 ? 2.419 2.644 -19.879 1.00 97.19 78 VAL A O 1
ATOM 574 N N . LEU A 1 79 ? 1.941 3.732 -17.979 1.00 97.25 79 LEU A N 1
ATOM 575 C CA . LEU A 1 79 ? 2.909 4.806 -18.199 1.00 97.25 79 LEU A CA 1
ATOM 576 C C . LEU A 1 79 ? 4.345 4.280 -18.208 1.00 97.25 79 LEU A C 1
ATOM 578 O O . LEU A 1 79 ? 5.115 4.646 -19.094 1.00 97.25 79 LEU A O 1
ATOM 582 N N . SER A 1 80 ? 4.698 3.397 -17.270 1.00 96.19 80 SER A N 1
ATOM 583 C CA . SER A 1 80 ? 6.006 2.741 -17.242 1.00 96.19 80 SER A CA 1
ATOM 584 C C . SER A 1 80 ? 6.256 1.947 -18.520 1.00 96.19 80 SER A C 1
ATOM 586 O O . SER A 1 80 ? 7.327 2.086 -19.097 1.00 96.19 80 SER A O 1
ATOM 588 N N . PHE A 1 81 ? 5.273 1.191 -19.017 1.00 94.94 81 PHE A N 1
ATOM 589 C CA . PHE A 1 81 ? 5.402 0.456 -20.276 1.00 94.94 81 PHE A CA 1
ATOM 590 C C . PHE A 1 81 ? 5.726 1.384 -21.453 1.00 94.94 81 PHE A C 1
ATOM 592 O O . PHE A 1 81 ? 6.697 1.149 -22.170 1.00 94.94 81 PHE A O 1
ATOM 599 N N . PHE A 1 82 ? 4.966 2.469 -21.632 1.00 95.75 82 PHE A N 1
ATOM 600 C CA . PHE A 1 82 ? 5.218 3.416 -22.723 1.00 95.75 82 PHE A CA 1
ATOM 601 C C . PHE A 1 82 ? 6.552 4.153 -22.576 1.00 95.75 82 PHE A C 1
ATOM 603 O O . PHE A 1 82 ? 7.252 4.350 -23.569 1.00 95.75 82 PHE A O 1
ATOM 610 N N . ALA A 1 83 ? 6.928 4.536 -21.354 1.00 94.50 83 ALA A N 1
ATOM 611 C CA . ALA A 1 83 ? 8.212 5.176 -21.090 1.00 94.50 83 ALA A CA 1
ATOM 612 C C . ALA A 1 83 ? 9.381 4.243 -21.439 1.00 94.50 83 ALA A C 1
ATOM 614 O O . ALA A 1 83 ? 10.312 4.649 -22.132 1.00 94.50 83 ALA A O 1
ATOM 615 N N . LEU A 1 84 ? 9.306 2.982 -21.014 1.00 94.50 84 LEU A N 1
ATOM 616 C CA . LEU A 1 84 ? 10.302 1.955 -21.307 1.00 94.50 84 LEU A CA 1
ATOM 617 C C . LEU A 1 84 ? 10.369 1.626 -22.804 1.00 94.50 84 LEU A C 1
ATOM 619 O O . LEU A 1 84 ? 11.461 1.558 -23.364 1.00 94.50 84 LEU A O 1
ATOM 623 N N . PHE A 1 85 ? 9.220 1.524 -23.475 1.00 93.19 85 PHE A N 1
ATOM 624 C CA . PHE A 1 85 ? 9.154 1.364 -24.927 1.00 93.19 85 PHE A CA 1
ATOM 625 C C . PHE A 1 85 ? 9.843 2.527 -25.653 1.00 93.19 85 PHE A C 1
ATOM 627 O O . PHE A 1 85 ? 10.649 2.309 -26.555 1.00 93.19 85 PHE A O 1
ATOM 634 N N . PHE A 1 86 ? 9.580 3.770 -25.247 1.00 94.44 86 PHE A N 1
ATOM 635 C CA . PHE A 1 86 ? 10.228 4.943 -25.832 1.00 94.44 86 PHE A CA 1
ATOM 636 C C . PHE A 1 86 ? 11.747 4.936 -25.602 1.00 94.44 86 PHE A C 1
ATOM 638 O O . PHE A 1 86 ? 12.505 5.166 -26.543 1.00 94.44 86 PHE A O 1
ATOM 645 N N . MET A 1 87 ? 12.199 4.604 -24.387 1.00 93.62 87 MET A N 1
ATOM 646 C CA . MET A 1 87 ? 13.626 4.467 -24.068 1.00 93.62 87 MET A CA 1
ATOM 647 C C . MET A 1 87 ? 14.324 3.432 -24.956 1.00 93.62 87 MET A C 1
ATOM 649 O O . MET A 1 87 ? 15.396 3.707 -25.489 1.00 93.62 87 MET A O 1
ATOM 653 N N . GLN A 1 88 ? 13.701 2.273 -25.165 1.00 93.12 88 GLN A N 1
ATOM 654 C CA . GLN A 1 88 ? 14.272 1.218 -25.995 1.00 93.12 88 GLN A CA 1
ATOM 655 C C . GLN A 1 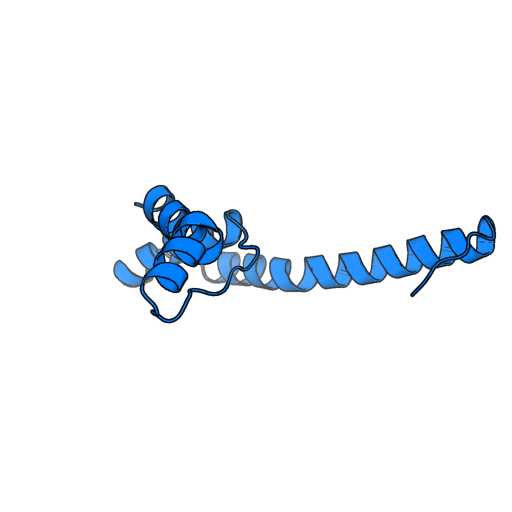88 ? 14.330 1.593 -27.481 1.00 93.12 88 GLN A C 1
ATOM 657 O O . GLN A 1 88 ? 15.325 1.310 -28.138 1.00 93.12 88 GLN A O 1
ATOM 662 N N . ASN A 1 89 ? 13.279 2.214 -28.027 1.00 91.75 89 ASN A N 1
ATOM 663 C CA . ASN A 1 89 ? 13.183 2.457 -29.472 1.00 91.75 89 ASN A CA 1
ATOM 664 C C . ASN A 1 89 ? 13.896 3.734 -29.929 1.00 91.75 89 ASN A C 1
ATOM 666 O O . ASN A 1 89 ? 14.318 3.809 -31.076 1.00 91.75 89 ASN A O 1
ATOM 670 N N . VAL A 1 90 ? 14.006 4.747 -29.065 1.00 94.38 90 VAL A N 1
ATOM 671 C CA . VAL A 1 90 ? 14.625 6.033 -29.432 1.00 94.38 90 VAL A CA 1
ATOM 672 C C . VAL A 1 90 ? 16.083 6.106 -29.006 1.00 94.38 90 VAL A C 1
ATOM 674 O O . VAL A 1 90 ? 16.901 6.653 -29.739 1.00 94.38 90 VAL A O 1
ATOM 677 N N . PHE A 1 91 ? 16.415 5.563 -27.834 1.00 93.50 91 PHE A N 1
ATOM 678 C CA . PHE A 1 91 ? 17.771 5.629 -27.285 1.00 93.50 91 PHE A CA 1
ATOM 679 C C . PHE A 1 91 ? 18.527 4.301 -27.395 1.00 93.50 91 PHE A C 1
ATOM 681 O O . PHE A 1 91 ? 19.637 4.207 -26.881 1.00 93.50 91 PHE A O 1
ATOM 688 N N . GLU A 1 92 ? 17.929 3.283 -28.028 1.00 89.19 92 GLU A N 1
ATOM 689 C CA . GLU A 1 92 ? 18.505 1.939 -28.206 1.00 89.19 92 GLU A CA 1
ATOM 690 C C . GLU A 1 92 ? 18.992 1.299 -26.890 1.00 89.19 92 GLU A C 1
ATOM 692 O O . GLU A 1 92 ? 19.883 0.449 -26.866 1.00 89.19 92 GLU A O 1
ATOM 697 N N . LEU A 1 93 ? 18.395 1.698 -25.761 1.00 86.19 93 LEU A N 1
ATOM 698 C CA . LEU A 1 93 ? 18.732 1.152 -24.451 1.00 86.19 93 LEU A CA 1
ATOM 699 C C . LEU A 1 93 ? 18.171 -0.267 -24.322 1.00 86.19 93 LEU A C 1
ATOM 701 O O . LEU A 1 93 ? 17.005 -0.518 -24.632 1.00 86.19 93 LEU A O 1
ATOM 705 N N . GLN A 1 94 ? 18.978 -1.200 -23.810 1.00 82.00 94 GLN A N 1
ATOM 706 C CA . GLN A 1 94 ? 18.477 -2.525 -23.451 1.00 82.00 94 GLN A CA 1
ATOM 707 C C . GLN A 1 94 ? 17.561 -2.418 -22.234 1.00 82.00 94 GLN A C 1
ATOM 709 O O . GLN A 1 94 ? 18.017 -2.238 -21.104 1.00 82.00 94 GLN A O 1
ATOM 714 N N . VAL A 1 95 ? 16.262 -2.541 -22.485 1.00 81.81 95 VAL A N 1
ATOM 715 C CA . VAL A 1 95 ? 15.238 -2.599 -21.450 1.00 81.81 95 VAL A CA 1
ATOM 716 C C . VAL A 1 95 ? 14.768 -4.040 -21.293 1.00 81.81 95 VAL A C 1
ATOM 718 O O . VAL A 1 95 ? 14.413 -4.697 -22.271 1.00 81.81 95 VAL A O 1
ATOM 721 N N . TYR A 1 96 ? 14.771 -4.523 -20.053 1.00 75.94 96 TYR A N 1
ATOM 722 C CA . TYR A 1 96 ? 14.229 -5.827 -19.686 1.00 75.94 96 TYR A CA 1
ATOM 723 C C . TYR A 1 96 ? 12.780 -5.628 -19.234 1.00 75.94 96 TYR A C 1
ATOM 725 O O . TYR A 1 96 ? 12.537 -4.867 -18.294 1.00 75.94 96 TYR A O 1
ATOM 733 N N . PHE A 1 97 ? 11.844 -6.257 -19.943 1.00 66.38 97 PHE A N 1
ATOM 734 C CA . PHE A 1 97 ? 10.420 -6.270 -19.598 1.00 66.38 97 PHE A CA 1
ATOM 735 C C . PHE A 1 97 ? 10.088 -7.386 -18.612 1.00 66.38 97 PHE A C 1
ATOM 737 O O . PHE A 1 97 ? 10.727 -8.461 -18.707 1.00 66.38 97 PHE A O 1
#